Protein AF-A0A3D1YXK8-F1 (afdb_monomer_lite)

pLDDT: mean 80.98, std 10.21, range [43.78, 92.06]

Radius of gyration: 16.58 Å; chains: 1; bounding box: 34×39×48 Å

Secondary structure (DSSP, 8-state):
---HHHHHHHHHHHHHHHHHHHHHHHHTSS-HHHHHHHHHHHHHHHHHHHHHHTTS-HHHHHHHHHHHHHHHHHHHHHHHHHHHHHHH-S-HHHHHHHHHHHHHHHHHHHHHHHT---

Foldseek 3Di:
DDDPPVLVVVLCVLLVVQLVVQLVVLVPDPPVVCSNLVSNLRSQLRSQLVSCVVPDDPVVSVVSSVLSVLLSVLLVQLVVQLVVCVVVPVDNVVSNVRSVVSSVVSSVVSCCVVVPDD

Sequence (118 aa):
MKTGLKELSVRFLIGGLAVTLSYVLAVGSPWRLLGGAFAAFPAVMISAIIITGLDEDSAQVGKVARGAVFGMLGGLVCVCATLLCLTSLSSWILSILFGLASWFIASLTIYKIFNKPD

Structure (mmCIF, N/CA/C/O backbone):
data_AF-A0A3D1YXK8-F1
#
_entry.id   AF-A0A3D1YXK8-F1
#
loop_
_atom_site.group_PDB
_atom_site.id
_atom_site.type_symbol
_atom_site.label_atom_id
_atom_site.label_alt_id
_atom_site.label_comp_id
_atom_site.label_asym_id
_atom_site.label_entity_id
_atom_site.label_seq_id
_atom_site.pdbx_PDB_ins_code
_atom_site.Cartn_x
_atom_site.Cartn_y
_atom_site.Cartn_z
_atom_site.occupancy
_atom_site.B_iso_or_equiv
_atom_site.auth_seq_id
_atom_site.auth_comp_id
_atom_site.auth_asym_id
_atom_site.auth_atom_id
_atom_site.pdbx_PDB_model_num
ATOM 1 N N . MET A 1 1 ? -3.630 -3.695 29.311 1.00 51.62 1 MET A N 1
ATOM 2 C CA . MET A 1 1 ? -2.175 -3.484 29.126 1.00 51.62 1 MET A CA 1
ATOM 3 C C . MET A 1 1 ? -1.379 -4.702 29.618 1.00 51.62 1 MET A C 1
ATOM 5 O O . MET A 1 1 ? -1.041 -4.765 30.792 1.00 51.62 1 MET A O 1
ATOM 9 N N . LYS A 1 2 ? -1.133 -5.700 28.753 1.00 49.47 2 LYS A N 1
ATOM 10 C CA . LYS A 1 2 ? -0.148 -6.793 28.930 1.00 49.47 2 LYS A CA 1
ATOM 11 C C . LYS A 1 2 ? 0.213 -7.368 27.545 1.00 49.47 2 LYS A C 1
ATOM 13 O O . LYS A 1 2 ? -0.674 -7.595 26.732 1.00 49.47 2 LYS A O 1
ATOM 18 N N . THR A 1 3 ? 1.504 -7.660 27.356 1.00 53.53 3 THR A N 1
ATOM 19 C CA . THR A 1 3 ? 2.168 -8.420 26.266 1.00 53.53 3 THR A CA 1
ATOM 20 C C . THR A 1 3 ? 2.368 -7.762 24.895 1.00 53.53 3 THR A C 1
ATOM 22 O O . THR A 1 3 ? 1.686 -8.083 23.926 1.00 53.53 3 THR A O 1
ATOM 25 N N . GLY A 1 4 ? 3.456 -6.990 24.786 1.00 73.62 4 GLY A N 1
ATOM 26 C CA . GLY A 1 4 ? 3.944 -6.428 23.523 1.00 73.62 4 GLY A CA 1
ATOM 27 C C . GLY A 1 4 ? 4.263 -7.453 22.425 1.00 73.62 4 GLY A C 1
ATOM 28 O O . GLY A 1 4 ? 4.161 -7.110 21.260 1.00 73.62 4 GLY A O 1
ATOM 29 N N . LEU A 1 5 ? 4.564 -8.722 22.746 1.00 79.25 5 LEU A N 1
ATOM 30 C CA . LEU A 1 5 ? 4.822 -9.748 21.720 1.00 79.25 5 LEU A CA 1
ATOM 31 C C . LEU A 1 5 ? 3.534 -10.333 21.117 1.00 79.25 5 LEU A C 1
ATOM 33 O O . LEU A 1 5 ? 3.478 -10.599 19.922 1.00 79.25 5 LEU A O 1
ATOM 37 N N . LYS A 1 6 ? 2.481 -10.514 21.927 1.00 77.75 6 LYS A N 1
ATOM 38 C CA . LYS A 1 6 ? 1.198 -11.059 21.454 1.00 77.75 6 LYS A CA 1
ATOM 39 C C . LYS A 1 6 ? 0.511 -10.069 20.513 1.00 77.75 6 LYS A C 1
ATOM 41 O O . LYS A 1 6 ? -0.008 -10.469 19.479 1.00 77.75 6 LYS A O 1
ATOM 46 N N . GLU A 1 7 ? 0.569 -8.785 20.848 1.00 78.38 7 GLU A N 1
ATOM 47 C CA . GLU A 1 7 ? 0.049 -7.699 20.018 1.00 78.38 7 GLU A CA 1
ATOM 48 C C . GLU A 1 7 ? 0.827 -7.560 18.702 1.00 78.38 7 GLU A C 1
ATOM 50 O O . GLU A 1 7 ? 0.220 -7.471 17.635 1.00 78.38 7 GLU A O 1
ATOM 55 N N . LEU A 1 8 ? 2.164 -7.640 18.751 1.00 80.31 8 LEU A N 1
ATOM 56 C CA . LEU A 1 8 ? 2.999 -7.626 17.547 1.00 80.31 8 LEU A CA 1
ATOM 57 C C . LEU A 1 8 ? 2.665 -8.796 16.619 1.00 80.31 8 LEU A C 1
ATOM 59 O O . LEU A 1 8 ? 2.493 -8.598 15.418 1.00 80.31 8 LEU A O 1
ATOM 63 N N . SER A 1 9 ? 2.519 -10.000 17.181 1.00 82.75 9 SER A N 1
ATOM 64 C CA . SER A 1 9 ? 2.137 -11.193 16.426 1.00 82.75 9 SER A CA 1
ATOM 65 C C . SER A 1 9 ? 0.758 -11.049 15.792 1.00 82.75 9 SER A C 1
ATOM 67 O O . SER A 1 9 ? 0.582 -11.464 14.653 1.00 82.75 9 SER A O 1
ATOM 69 N N . VAL A 1 10 ? -0.208 -10.433 16.482 1.00 81.50 10 VAL A N 1
ATOM 70 C CA . VAL A 1 10 ? -1.550 -10.169 15.936 1.00 81.50 10 VAL A CA 1
ATOM 71 C C . VAL A 1 10 ? -1.489 -9.153 14.795 1.00 81.50 10 VAL A C 1
ATOM 73 O O . VAL A 1 10 ? -2.033 -9.418 13.725 1.00 81.50 10 VAL A O 1
ATOM 76 N N . ARG A 1 11 ? -0.776 -8.033 14.966 1.00 80.56 11 ARG A N 1
ATOM 77 C CA . ARG A 1 11 ? -0.578 -7.034 13.901 1.00 80.56 11 ARG A CA 1
ATOM 78 C C . ARG A 1 11 ? 0.122 -7.633 12.682 1.00 80.56 11 ARG A C 1
ATOM 80 O O . ARG A 1 11 ? -0.274 -7.355 11.552 1.00 80.56 11 ARG A O 1
ATOM 87 N N . PHE A 1 12 ? 1.121 -8.483 12.910 1.00 83.62 12 PHE A N 1
ATOM 88 C CA . PHE A 1 12 ? 1.844 -9.181 11.853 1.00 83.62 12 PHE A CA 1
ATOM 89 C C . PHE A 1 12 ? 0.967 -10.211 11.136 1.00 83.62 12 PHE A C 1
ATOM 91 O O . PHE A 1 12 ? 0.943 -10.219 9.908 1.00 83.62 12 PHE A O 1
ATOM 98 N N . LEU A 1 13 ? 0.214 -11.045 11.868 1.00 86.31 13 LEU A N 1
ATOM 99 C CA . LEU A 1 13 ? -0.677 -12.034 11.259 1.00 86.31 13 LEU A CA 1
ATOM 100 C C . LEU A 1 13 ? -1.770 -11.354 10.44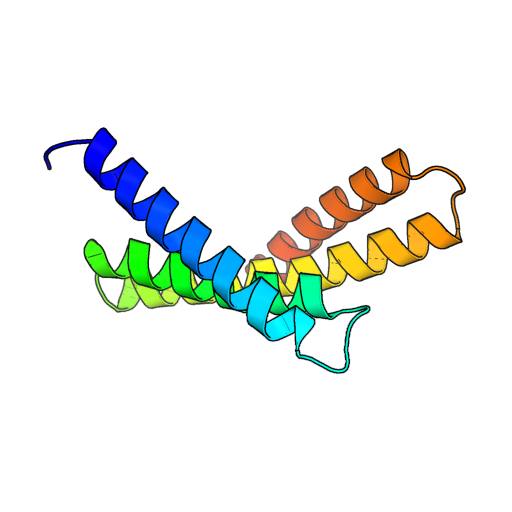3 1.00 86.31 13 LEU A C 1
ATOM 102 O O . LEU A 1 13 ? -1.976 -11.730 9.297 1.00 86.31 13 LEU A O 1
ATOM 106 N N . ILE A 1 14 ? -2.451 -10.358 11.016 1.00 84.06 14 ILE A N 1
ATOM 107 C CA . ILE A 1 14 ? -3.570 -9.668 10.363 1.00 84.06 14 ILE A CA 1
ATOM 108 C C . ILE A 1 14 ? -3.069 -8.882 9.151 1.00 84.06 14 ILE A C 1
ATOM 110 O O . ILE A 1 14 ? -3.637 -9.014 8.068 1.00 84.06 14 ILE A O 1
ATOM 114 N N . GLY A 1 15 ? -1.977 -8.127 9.299 1.00 80.25 15 GLY A N 1
ATOM 115 C CA . GLY A 1 15 ? -1.376 -7.390 8.189 1.00 80.25 15 GLY A CA 1
ATOM 116 C C . GLY A 1 15 ? -0.860 -8.317 7.088 1.00 80.25 15 GLY A C 1
ATOM 117 O O . GLY A 1 15 ? -1.177 -8.124 5.916 1.00 80.25 15 GLY A O 1
ATOM 118 N N . GLY A 1 16 ? -0.127 -9.370 7.454 1.00 82.62 16 GLY A N 1
ATOM 119 C CA . GLY A 1 16 ? 0.410 -10.356 6.516 1.00 82.62 16 GLY A CA 1
ATOM 120 C C . GLY A 1 16 ? -0.675 -11.144 5.779 1.00 82.62 16 GLY A C 1
ATOM 121 O O . GLY A 1 16 ? -0.589 -11.308 4.559 1.00 82.62 16 GLY A O 1
ATOM 122 N N . LEU A 1 17 ? -1.729 -11.582 6.478 1.00 83.81 17 LEU A N 1
ATOM 123 C CA . LEU A 1 17 ? -2.893 -12.232 5.864 1.00 83.81 17 LEU A CA 1
ATOM 124 C C . LEU A 1 17 ? -3.618 -11.291 4.912 1.00 83.81 17 LEU A C 1
ATOM 126 O O . LEU A 1 17 ? -3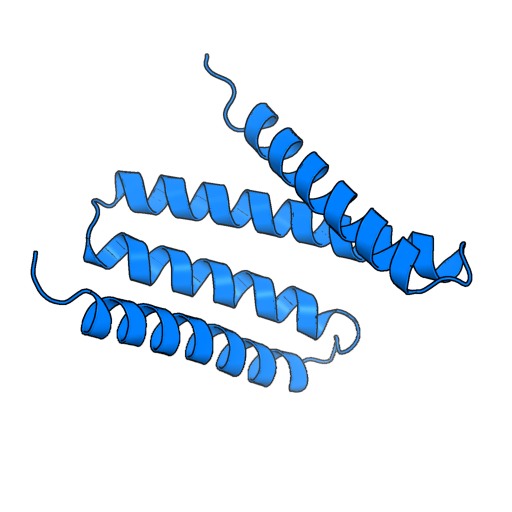.938 -11.707 3.802 1.00 83.81 17 LEU A O 1
ATOM 130 N N . ALA A 1 18 ? -3.846 -10.039 5.312 1.00 84.00 18 ALA A N 1
ATOM 131 C CA . ALA A 1 18 ? -4.508 -9.057 4.462 1.00 84.00 18 ALA A CA 1
ATOM 132 C C . ALA A 1 18 ? -3.738 -8.853 3.147 1.00 84.00 18 ALA A C 1
ATOM 134 O O . ALA A 1 18 ? -4.346 -8.884 2.077 1.00 84.00 18 ALA A O 1
ATOM 135 N N . VAL A 1 19 ? -2.407 -8.723 3.216 1.00 78.88 19 VAL A N 1
ATOM 136 C CA . VAL A 1 19 ? -1.535 -8.581 2.034 1.00 78.88 19 VAL A CA 1
ATOM 137 C C . VAL A 1 19 ? -1.526 -9.849 1.175 1.00 78.88 19 VAL A C 1
ATOM 139 O O . VAL A 1 19 ? -1.586 -9.774 -0.050 1.00 78.88 19 VAL A O 1
ATOM 142 N N . THR A 1 20 ? -1.477 -11.028 1.796 1.00 82.94 20 THR A N 1
ATOM 143 C CA . THR A 1 20 ? -1.448 -12.303 1.060 1.00 82.94 20 THR A CA 1
ATOM 144 C C . THR A 1 20 ? -2.776 -12.555 0.345 1.00 82.94 20 THR A C 1
ATOM 146 O O . THR A 1 20 ? -2.788 -12.899 -0.836 1.00 82.94 20 THR A O 1
ATOM 149 N N . LEU A 1 21 ? -3.902 -12.337 1.031 1.00 81.50 21 LEU A N 1
ATOM 150 C CA . LEU A 1 21 ? -5.241 -12.476 0.457 1.00 81.50 21 LEU A CA 1
ATOM 151 C C . LEU A 1 21 ? -5.458 -11.501 -0.694 1.00 81.50 21 LEU A C 1
ATOM 153 O O . LEU A 1 21 ? -5.978 -11.893 -1.739 1.00 81.50 21 LEU A O 1
ATOM 157 N N . SER A 1 22 ? -5.037 -10.246 -0.538 1.00 77.75 22 SER A N 1
ATOM 158 C CA . SER A 1 22 ? -5.196 -9.276 -1.611 1.00 77.75 22 SER A CA 1
ATOM 159 C C . SER A 1 22 ? -4.341 -9.620 -2.827 1.00 77.75 22 SER A C 1
ATOM 161 O O . SER A 1 22 ? -4.819 -9.493 -3.954 1.00 77.75 22 SER A O 1
ATOM 163 N N . TYR A 1 23 ? -3.125 -10.133 -2.625 1.00 78.06 23 TYR A N 1
ATOM 164 C CA . TYR A 1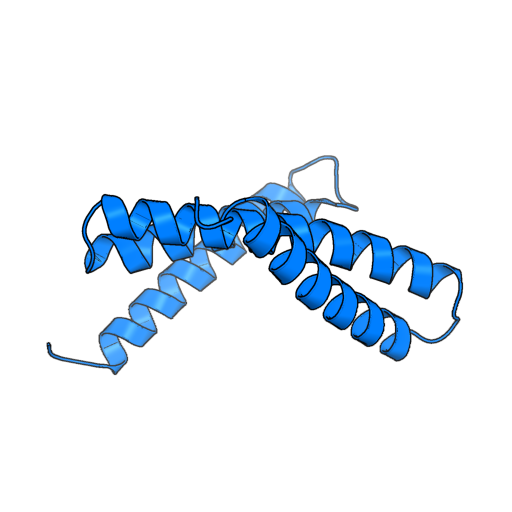 23 ? -2.288 -10.618 -3.718 1.00 78.06 23 TYR A CA 1
ATOM 165 C C . TYR A 1 23 ? -2.940 -11.786 -4.471 1.00 78.06 23 TYR A C 1
ATOM 167 O O . TYR A 1 23 ? -2.991 -11.764 -5.700 1.00 78.06 23 TYR A O 1
ATOM 175 N N . VAL A 1 24 ? -3.507 -12.767 -3.758 1.00 80.75 24 VAL A N 1
ATOM 176 C CA . VAL A 1 24 ? -4.238 -13.890 -4.376 1.00 80.75 24 VAL A CA 1
ATOM 177 C C . VAL A 1 24 ? -5.402 -13.384 -5.237 1.00 80.75 24 VAL A C 1
ATOM 179 O O . VAL A 1 24 ? -5.559 -13.825 -6.378 1.00 80.75 24 VAL A O 1
ATOM 182 N N . LEU A 1 25 ? -6.175 -12.413 -4.739 1.00 75.06 25 LEU A N 1
ATOM 183 C CA . LEU A 1 25 ? -7.267 -11.791 -5.497 1.00 75.06 25 LEU A CA 1
ATOM 184 C C . LEU A 1 25 ? -6.763 -11.018 -6.726 1.00 75.06 25 LEU A C 1
ATOM 186 O O . LEU A 1 25 ? -7.393 -11.060 -7.783 1.00 75.06 25 LEU A O 1
ATOM 190 N N . ALA A 1 26 ? -5.615 -10.345 -6.626 1.00 75.06 26 ALA A N 1
ATOM 191 C CA . ALA A 1 26 ? -5.018 -9.639 -7.756 1.00 75.06 26 ALA A CA 1
ATOM 192 C C . ALA A 1 26 ? -4.475 -10.568 -8.845 1.00 75.06 26 ALA A C 1
ATOM 194 O O . ALA A 1 26 ? -4.598 -10.237 -10.023 1.00 75.06 26 ALA A O 1
ATOM 195 N N . VAL A 1 27 ? -3.908 -11.724 -8.491 1.00 73.19 27 VAL A N 1
ATOM 196 C CA . VAL A 1 27 ? -3.417 -12.705 -9.478 1.00 73.19 27 VAL A CA 1
ATOM 197 C C . VAL A 1 27 ? -4.563 -13.272 -10.324 1.00 73.19 27 VAL A C 1
ATOM 199 O O . VAL A 1 27 ? -4.361 -13.548 -11.508 1.00 73.19 27 VAL A O 1
ATOM 202 N N . GLY A 1 28 ? -5.762 -13.398 -9.746 1.00 71.69 28 GLY A N 1
ATOM 203 C CA . GLY A 1 28 ? -6.979 -13.797 -10.461 1.00 71.69 28 GLY A CA 1
ATOM 204 C C . GLY A 1 28 ? -7.624 -12.690 -11.305 1.00 71.69 28 GLY A C 1
ATOM 205 O O . GLY A 1 28 ? -8.549 -12.970 -12.064 1.00 71.69 28 GLY A O 1
ATOM 206 N N . SER A 1 29 ? -7.161 -11.441 -11.196 1.00 67.38 29 SER A N 1
ATOM 207 C CA . SER A 1 29 ? -7.751 -10.292 -11.889 1.00 67.38 29 SER A CA 1
ATOM 208 C C . SER A 1 29 ? -7.138 -10.073 -13.284 1.00 67.38 29 SER A C 1
ATOM 210 O O . SER A 1 29 ? -5.921 -10.197 -13.451 1.00 67.38 29 SER A O 1
ATOM 212 N N . PRO A 1 30 ? -7.936 -9.673 -14.299 1.00 66.44 30 PRO A N 1
ATOM 213 C CA . PRO A 1 30 ? -7.436 -9.358 -15.642 1.00 66.44 30 PRO A CA 1
ATOM 214 C C . PRO A 1 30 ? -6.473 -8.156 -15.673 1.00 66.44 30 PRO A C 1
ATOM 216 O O . PRO A 1 30 ? -5.724 -7.983 -16.633 1.00 66.44 30 PRO A O 1
ATOM 219 N N . TRP A 1 31 ? -6.442 -7.329 -14.624 1.00 64.50 31 TRP A N 1
ATOM 220 C CA . TRP A 1 31 ? -5.576 -6.149 -14.520 1.00 64.50 31 TRP A CA 1
ATOM 221 C C . TRP A 1 31 ? -4.200 -6.462 -13.913 1.00 64.50 31 TRP A C 1
ATOM 223 O O . TRP A 1 31 ? -3.787 -5.843 -12.936 1.00 64.50 31 TRP A O 1
ATOM 233 N N . ARG A 1 32 ? -3.437 -7.391 -14.504 1.00 60.59 32 ARG A N 1
ATOM 234 C CA . ARG A 1 32 ? -2.116 -7.816 -13.984 1.00 60.59 32 ARG A CA 1
ATOM 235 C C . ARG A 1 32 ? -1.100 -6.681 -13.770 1.00 60.59 32 ARG A C 1
ATOM 237 O O . ARG A 1 32 ? -0.337 -6.751 -12.814 1.00 60.59 32 ARG A O 1
ATOM 244 N N . LEU A 1 33 ? -1.097 -5.637 -14.610 1.00 60.44 33 LEU A N 1
ATOM 245 C CA . LEU A 1 33 ? -0.154 -4.507 -14.484 1.00 60.44 33 LEU A CA 1
ATOM 246 C C . LEU A 1 33 ? -0.404 -3.630 -13.246 1.00 60.44 33 LEU A C 1
ATOM 248 O O . LEU A 1 33 ? 0.533 -3.064 -12.695 1.00 60.44 33 LEU A O 1
ATOM 252 N N . LEU A 1 34 ? -1.660 -3.507 -12.820 1.00 63.50 34 LEU A N 1
ATOM 253 C CA . LEU A 1 34 ? -2.077 -2.659 -11.697 1.00 63.50 34 LEU A CA 1
ATOM 254 C C . LEU A 1 34 ? -2.516 -3.481 -10.480 1.00 63.50 34 LEU A C 1
ATOM 256 O O . LEU A 1 34 ? -2.676 -2.930 -9.392 1.00 63.50 34 LEU A O 1
ATOM 260 N N . GLY A 1 35 ? -2.676 -4.794 -10.649 1.00 64.94 35 GLY A N 1
ATOM 261 C CA . GLY A 1 35 ? -3.231 -5.707 -9.658 1.00 64.94 35 GLY A CA 1
ATOM 262 C C . GLY A 1 35 ? -2.453 -5.699 -8.351 1.00 64.94 35 GLY A C 1
ATOM 263 O O . GLY A 1 35 ? -3.067 -5.683 -7.296 1.00 64.94 35 GLY A O 1
ATOM 264 N N . GLY A 1 36 ? -1.120 -5.608 -8.397 1.00 67.56 36 GLY A N 1
ATOM 265 C CA . GLY A 1 36 ? -0.296 -5.519 -7.186 1.00 67.56 36 GLY A CA 1
ATOM 266 C C . GLY A 1 36 ? -0.563 -4.252 -6.362 1.00 67.56 36 GLY A C 1
ATOM 267 O O . GLY A 1 36 ? -0.785 -4.336 -5.156 1.00 67.56 36 GLY A O 1
ATOM 268 N N . ALA A 1 37 ? -0.612 -3.084 -7.011 1.00 72.50 37 ALA A N 1
ATOM 269 C CA . ALA A 1 37 ? -0.907 -1.816 -6.340 1.00 72.50 37 ALA A CA 1
ATOM 270 C C . ALA A 1 37 ? -2.356 -1.779 -5.822 1.00 72.50 37 ALA A C 1
ATOM 272 O O . ALA A 1 37 ? -2.599 -1.427 -4.669 1.00 72.50 37 ALA A O 1
ATOM 273 N N . PHE A 1 38 ? -3.312 -2.229 -6.640 1.00 68.81 38 PHE A N 1
ATOM 274 C CA . PHE A 1 38 ? -4.725 -2.301 -6.265 1.00 68.81 38 PHE A CA 1
ATOM 275 C C . PHE A 1 38 ? -5.032 -3.357 -5.200 1.00 68.81 38 PHE A C 1
ATOM 277 O O . PHE A 1 38 ? -6.006 -3.191 -4.479 1.00 68.81 38 PHE A O 1
ATOM 284 N N . ALA A 1 39 ? -4.227 -4.411 -5.055 1.00 72.81 39 ALA A N 1
ATOM 285 C CA . ALA A 1 39 ? -4.328 -5.361 -3.946 1.00 72.81 39 ALA A CA 1
ATOM 286 C C . ALA A 1 39 ? -3.769 -4.796 -2.639 1.00 72.81 39 ALA A C 1
ATOM 288 O O . ALA A 1 39 ? -4.321 -5.024 -1.560 1.00 72.81 39 ALA A O 1
ATOM 289 N N . ALA A 1 40 ? -2.669 -4.049 -2.711 1.00 79.06 40 ALA A N 1
ATOM 290 C CA . ALA A 1 40 ? -2.055 -3.480 -1.521 1.00 79.06 40 ALA A CA 1
ATOM 291 C C . ALA A 1 40 ? -2.993 -2.483 -0.814 1.00 79.06 40 ALA A C 1
ATOM 293 O O . ALA A 1 40 ? -3.051 -2.472 0.415 1.00 79.06 40 ALA A O 1
ATOM 294 N N . PHE A 1 41 ? -3.777 -1.695 -1.561 1.00 81.75 41 PHE A N 1
ATOM 295 C CA . PHE A 1 41 ? -4.627 -0.653 -0.971 1.00 81.75 41 PHE A CA 1
ATOM 296 C C . PHE A 1 41 ? -5.743 -1.196 -0.045 1.00 81.75 41 PHE A C 1
ATOM 298 O O . PHE A 1 41 ? -5.766 -0.802 1.125 1.00 81.75 41 PHE A O 1
ATOM 305 N N . PRO A 1 42 ? -6.615 -2.144 -0.457 1.00 78.94 42 PRO A N 1
ATOM 306 C CA . PRO A 1 42 ? -7.626 -2.724 0.428 1.00 78.94 42 PRO A CA 1
ATOM 307 C C . PRO A 1 42 ? -7.017 -3.460 1.622 1.00 78.94 42 PRO A C 1
ATOM 309 O O . PRO A 1 42 ? -7.535 -3.353 2.731 1.00 78.94 42 PRO A O 1
ATOM 312 N N . ALA A 1 43 ? -5.903 -4.170 1.419 1.00 84.12 43 ALA A N 1
ATOM 313 C CA . ALA A 1 43 ? -5.230 -4.906 2.486 1.00 84.12 43 ALA A CA 1
ATOM 314 C C . ALA A 1 43 ? -4.759 -3.989 3.618 1.00 84.12 43 ALA A C 1
ATOM 316 O O . ALA A 1 43 ? -5.044 -4.246 4.789 1.00 84.12 43 ALA A O 1
ATOM 317 N N . VAL A 1 44 ? -4.078 -2.893 3.268 1.00 82.81 44 VAL A N 1
ATOM 318 C CA . VAL A 1 44 ? -3.593 -1.906 4.242 1.00 82.81 44 VAL A CA 1
ATOM 319 C C . VAL A 1 44 ? -4.766 -1.255 4.977 1.00 82.81 44 VAL A C 1
ATOM 321 O O . VAL A 1 44 ? -4.696 -1.083 6.194 1.00 82.81 44 VAL A O 1
ATOM 324 N N . MET A 1 45 ? -5.865 -0.957 4.274 1.00 87.44 45 MET A N 1
ATOM 325 C CA . MET A 1 45 ? -7.067 -0.382 4.887 1.00 87.44 45 MET A CA 1
ATOM 326 C C . MET A 1 45 ? -7.683 -1.318 5.927 1.00 87.44 45 MET A C 1
ATOM 328 O O . MET A 1 45 ? -7.916 -0.914 7.065 1.00 87.44 45 MET A O 1
ATOM 332 N N . ILE A 1 46 ? -7.932 -2.570 5.535 1.00 86.25 46 ILE A N 1
ATOM 333 C CA . ILE A 1 46 ? -8.561 -3.586 6.383 1.00 86.25 46 ILE A CA 1
ATOM 334 C C . ILE A 1 46 ? -7.690 -3.839 7.612 1.00 86.25 46 ILE A C 1
ATOM 336 O O . ILE A 1 46 ? -8.196 -3.834 8.732 1.00 86.25 46 ILE A O 1
ATOM 340 N N . SER A 1 47 ? -6.377 -3.990 7.422 1.00 85.00 47 SER A N 1
ATOM 341 C CA . SER A 1 47 ? -5.449 -4.184 8.533 1.00 85.00 47 SER A CA 1
ATOM 342 C C . SER A 1 47 ? -5.464 -3.002 9.502 1.00 85.00 47 SER A C 1
ATOM 344 O O . SER A 1 47 ? -5.521 -3.225 10.708 1.00 85.00 47 SER A O 1
ATOM 346 N N . ALA A 1 48 ? -5.423 -1.761 9.006 1.00 85.38 48 ALA A N 1
ATOM 347 C CA . ALA A 1 48 ? -5.438 -0.575 9.860 1.00 85.38 48 ALA A CA 1
ATOM 348 C C . ALA A 1 48 ? -6.742 -0.478 10.666 1.00 85.38 48 ALA A C 1
ATOM 350 O O . ALA A 1 48 ? -6.700 -0.274 11.874 1.00 85.38 48 ALA A O 1
ATOM 351 N N . ILE A 1 49 ? -7.891 -0.698 10.020 1.00 88.75 49 ILE A N 1
ATOM 352 C CA . ILE A 1 49 ? -9.203 -0.643 10.675 1.00 88.75 49 ILE A CA 1
ATOM 353 C C . ILE A 1 49 ? -9.344 -1.737 11.731 1.00 88.75 49 ILE A C 1
ATOM 355 O O . ILE A 1 49 ? -9.787 -1.441 12.836 1.00 88.75 49 ILE A O 1
ATOM 359 N N . ILE A 1 50 ? -8.962 -2.980 11.420 1.00 86.25 50 ILE A N 1
ATOM 360 C CA . ILE A 1 50 ? -9.064 -4.089 12.377 1.00 86.25 50 ILE A CA 1
ATOM 361 C C . ILE A 1 50 ? -8.156 -3.830 13.576 1.00 86.25 50 ILE A C 1
ATOM 363 O O . ILE A 1 50 ? -8.604 -3.968 14.705 1.00 86.25 50 ILE A O 1
ATOM 367 N N . ILE A 1 51 ? -6.903 -3.427 13.350 1.00 84.31 51 ILE A N 1
ATOM 368 C CA . ILE A 1 51 ? -5.954 -3.177 14.442 1.00 84.31 51 ILE A CA 1
ATOM 369 C C . ILE A 1 51 ? -6.439 -2.026 15.326 1.00 84.31 51 ILE A C 1
ATOM 371 O O . ILE A 1 51 ? -6.439 -2.161 16.542 1.00 84.31 51 ILE A O 1
ATOM 375 N N . THR A 1 52 ? -6.866 -0.907 14.739 1.00 84.81 52 THR A N 1
ATOM 376 C CA . THR A 1 52 ? -7.343 0.246 15.512 1.00 84.81 52 THR A CA 1
ATOM 377 C C . THR A 1 52 ? -8.682 -0.039 16.194 1.00 84.81 52 THR A C 1
ATOM 379 O O . THR A 1 52 ? -8.885 0.375 17.326 1.00 84.81 52 THR A O 1
ATOM 382 N N . GLY A 1 53 ? -9.582 -0.787 15.555 1.00 85.06 53 GLY A N 1
ATOM 383 C CA . GLY A 1 53 ? -10.894 -1.122 16.114 1.00 85.06 53 GLY A CA 1
ATOM 384 C C . GLY A 1 53 ? -10.865 -2.104 17.285 1.00 85.06 53 GLY A C 1
ATOM 385 O O . GLY A 1 53 ? -11.899 -2.309 17.913 1.00 85.06 53 GLY A O 1
ATOM 386 N N . LEU A 1 54 ? -9.714 -2.713 17.587 1.00 84.19 54 LEU A N 1
ATOM 387 C CA . LEU A 1 54 ? -9.547 -3.549 18.778 1.00 84.19 54 LEU A CA 1
ATOM 388 C C . LEU A 1 54 ? -9.365 -2.725 20.059 1.00 84.19 54 LEU A C 1
ATOM 390 O O . LEU A 1 54 ? -9.748 -3.201 21.125 1.00 84.19 54 LEU A O 1
ATOM 394 N N . ASP A 1 55 ? -8.802 -1.520 19.951 1.00 82.25 55 ASP A N 1
ATOM 395 C CA . ASP A 1 55 ? -8.372 -0.719 21.104 1.00 82.25 55 ASP A CA 1
ATOM 396 C C . ASP A 1 55 ? -9.050 0.662 21.185 1.00 82.25 55 ASP A C 1
ATOM 398 O O . ASP A 1 55 ? -9.031 1.289 22.242 1.00 82.25 55 ASP A O 1
ATOM 402 N N . GLU A 1 56 ? -9.662 1.141 20.098 1.00 87.75 56 GLU A N 1
ATOM 403 C CA . GLU A 1 56 ? -10.148 2.518 19.975 1.00 87.75 56 GLU A CA 1
ATOM 404 C C . GLU A 1 56 ? -11.636 2.608 19.595 1.00 87.75 56 GLU A C 1
ATOM 406 O O . GLU A 1 56 ? -12.199 1.736 18.928 1.00 87.75 56 GLU A O 1
ATOM 411 N N . ASP A 1 57 ? -12.271 3.728 19.951 1.00 86.62 57 ASP A N 1
ATOM 412 C CA . ASP A 1 57 ? -13.660 4.023 19.596 1.00 86.62 57 ASP A CA 1
ATOM 413 C C . ASP A 1 57 ? -13.872 4.229 18.087 1.00 86.62 57 ASP A C 1
ATOM 415 O O . ASP A 1 57 ? -12.987 4.661 17.341 1.00 86.62 57 ASP A O 1
ATOM 419 N N . SER A 1 58 ? -15.120 4.049 17.641 1.00 84.81 58 SER A N 1
ATOM 420 C CA . SER A 1 58 ? -15.525 4.197 16.230 1.00 84.81 58 SER A CA 1
ATOM 421 C C . SER A 1 58 ? -15.112 5.540 15.602 1.00 84.81 58 SER A C 1
ATOM 423 O O . SER A 1 58 ? -14.807 5.606 14.409 1.00 84.81 58 SER A O 1
ATOM 425 N N . ALA A 1 59 ? -15.052 6.616 16.395 1.00 86.44 59 ALA A N 1
ATOM 426 C CA . ALA A 1 59 ? -14.601 7.927 15.932 1.00 86.44 59 ALA A CA 1
ATOM 427 C C . ALA A 1 59 ? -13.104 7.952 15.567 1.00 86.44 59 ALA A C 1
ATOM 429 O O . ALA A 1 59 ? -12.721 8.583 14.579 1.00 86.44 59 ALA A O 1
ATOM 430 N N . GLN A 1 60 ? -12.255 7.264 16.335 1.00 83.75 60 GLN A N 1
ATOM 431 C CA . GLN A 1 60 ? -10.817 7.160 16.064 1.00 83.75 60 GLN A CA 1
ATOM 432 C C . GLN A 1 60 ? -10.539 6.193 14.913 1.00 83.75 60 GLN A C 1
ATOM 434 O O . GLN A 1 60 ? -9.763 6.523 14.014 1.00 83.75 60 GLN A O 1
ATOM 439 N N . VAL A 1 61 ? -11.257 5.069 14.852 1.00 87.38 61 VAL A N 1
ATOM 440 C CA . VAL A 1 61 ? -11.207 4.138 13.711 1.00 87.38 61 VAL A CA 1
ATOM 441 C C . VAL A 1 61 ? -11.537 4.862 12.401 1.00 87.38 61 VAL A C 1
ATOM 443 O O . VAL A 1 61 ? -10.824 4.708 11.409 1.00 87.38 61 VAL A O 1
ATOM 446 N N . GLY A 1 62 ? -12.561 5.723 12.403 1.00 85.81 62 GLY A N 1
ATOM 447 C CA . GLY A 1 62 ? -12.920 6.542 11.244 1.00 85.81 62 GLY A CA 1
ATOM 448 C C . GLY A 1 62 ? -11.816 7.519 10.815 1.00 85.81 62 GLY A C 1
ATOM 449 O O . GLY A 1 62 ? -11.578 7.690 9.616 1.00 85.81 62 GLY A O 1
ATOM 450 N N . LYS A 1 63 ? -11.099 8.130 11.768 1.00 87.44 63 LYS A N 1
ATOM 451 C CA . LYS A 1 63 ? -9.944 9.000 11.471 1.00 87.44 63 LYS A CA 1
ATOM 452 C C . LYS A 1 63 ? -8.789 8.211 10.858 1.00 87.44 63 LYS A C 1
ATOM 454 O O . LYS A 1 63 ? -8.226 8.654 9.857 1.00 87.44 63 LYS A O 1
ATOM 459 N N . VAL A 1 64 ? -8.475 7.037 11.407 1.00 87.06 64 VAL A N 1
ATOM 460 C CA . VAL A 1 64 ? -7.422 6.160 10.874 1.00 87.06 64 VAL A CA 1
ATOM 461 C C . VAL A 1 64 ? -7.779 5.655 9.477 1.00 87.06 64 VAL A C 1
ATOM 463 O O . VAL A 1 64 ? -6.934 5.703 8.586 1.00 87.06 64 VAL A O 1
ATOM 466 N N . ALA A 1 65 ? -9.033 5.263 9.239 1.00 87.19 65 ALA A N 1
ATOM 467 C CA . ALA A 1 65 ? -9.504 4.857 7.916 1.00 87.19 65 ALA A CA 1
ATOM 468 C C . ALA A 1 65 ? -9.349 5.986 6.882 1.00 87.19 65 ALA A C 1
ATOM 470 O O . ALA A 1 65 ? -8.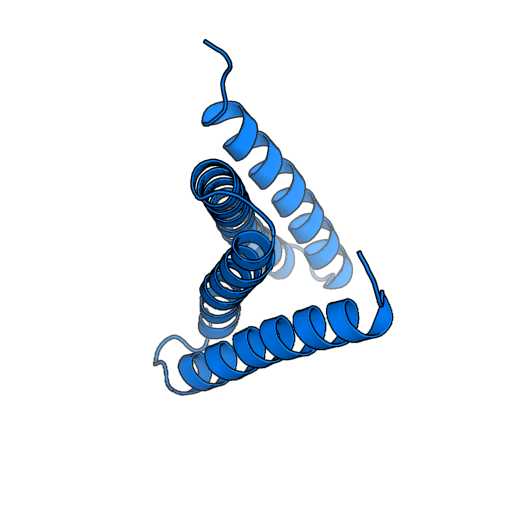819 5.757 5.796 1.00 87.19 65 ALA A O 1
ATOM 471 N N . ARG A 1 66 ? -9.737 7.223 7.230 1.00 85.50 66 ARG A N 1
ATOM 472 C CA . ARG A 1 66 ? -9.536 8.398 6.361 1.00 85.50 66 ARG A CA 1
ATOM 473 C C . ARG A 1 66 ? -8.054 8.648 6.079 1.00 85.50 66 ARG A C 1
ATOM 475 O O . ARG A 1 66 ? -7.679 8.821 4.923 1.00 85.50 66 ARG A O 1
ATOM 482 N N . GLY A 1 67 ? -7.212 8.607 7.113 1.00 86.31 67 GLY A N 1
ATOM 483 C CA . GLY A 1 67 ? -5.758 8.728 6.972 1.00 86.31 67 GLY A CA 1
ATOM 484 C C . GLY A 1 67 ? -5.168 7.671 6.033 1.00 86.31 67 GLY A C 1
ATOM 485 O O . GLY A 1 67 ? -4.383 8.002 5.143 1.00 86.31 67 GLY A O 1
ATOM 486 N N . ALA A 1 68 ? -5.602 6.417 6.173 1.00 87.75 68 ALA A N 1
ATOM 487 C CA . ALA A 1 68 ? -5.189 5.318 5.308 1.00 87.75 68 ALA A CA 1
ATOM 488 C C . ALA A 1 68 ? -5.595 5.565 3.844 1.00 87.75 68 ALA A C 1
ATOM 490 O O . ALA A 1 68 ? -4.764 5.402 2.950 1.00 87.75 68 ALA A O 1
ATOM 491 N N . VAL A 1 69 ? -6.825 6.025 3.587 1.00 87.06 69 VAL A N 1
ATOM 492 C CA . VAL A 1 69 ? -7.299 6.367 2.232 1.00 87.06 69 VAL A CA 1
ATOM 493 C C . VAL A 1 69 ? -6.441 7.465 1.597 1.00 87.06 69 VAL A C 1
ATOM 495 O O . VAL A 1 69 ? -6.046 7.337 0.438 1.00 87.06 69 VAL A O 1
ATOM 498 N N . PHE A 1 70 ? -6.081 8.515 2.341 1.00 87.94 70 PHE A N 1
ATOM 499 C CA . PHE A 1 70 ? -5.200 9.566 1.816 1.00 87.94 70 PHE A CA 1
ATOM 500 C C . PHE A 1 70 ? -3.804 9.034 1.467 1.00 87.94 70 PHE A C 1
ATOM 502 O O . PHE A 1 70 ? -3.256 9.389 0.421 1.00 87.94 70 PHE A O 1
ATOM 509 N N . GLY A 1 71 ? -3.259 8.132 2.289 1.00 85.69 71 GLY A N 1
ATOM 510 C CA . GLY A 1 71 ? -2.000 7.444 1.996 1.00 85.69 71 GLY A CA 1
ATOM 511 C C . GLY A 1 71 ? -2.067 6.564 0.740 1.00 85.69 71 GLY A C 1
ATOM 512 O O . GLY A 1 71 ? -1.113 6.540 -0.040 1.00 85.69 71 GLY A O 1
ATOM 513 N N . MET A 1 72 ? -3.197 5.886 0.501 1.00 89.06 72 MET A N 1
ATOM 514 C CA . MET A 1 72 ? -3.430 5.089 -0.716 1.00 89.06 72 MET A CA 1
ATOM 515 C C . MET A 1 72 ? -3.550 5.965 -1.966 1.00 89.06 72 MET A C 1
ATOM 517 O O . MET A 1 72 ? -2.976 5.629 -3.001 1.00 89.06 72 MET A O 1
ATOM 521 N N . LEU A 1 73 ? -4.231 7.113 -1.873 1.00 87.56 73 LEU A N 1
ATOM 522 C CA . LEU A 1 73 ? -4.303 8.086 -2.969 1.00 87.56 73 LEU A CA 1
ATOM 523 C C . LEU A 1 73 ? -2.918 8.639 -3.318 1.00 87.56 73 LEU A C 1
ATOM 525 O O . LEU A 1 73 ? -2.564 8.713 -4.494 1.00 87.56 73 LEU A O 1
ATOM 529 N N . GLY A 1 74 ? -2.095 8.948 -2.314 1.00 86.12 74 GLY A N 1
ATOM 530 C CA . GLY A 1 74 ? -0.687 9.258 -2.547 1.00 86.12 74 GLY A CA 1
ATOM 531 C C . GLY A 1 74 ? 0.055 8.089 -3.202 1.00 86.12 74 GLY A C 1
ATOM 532 O O . GLY A 1 74 ? 0.948 8.301 -4.020 1.00 86.12 74 GLY A O 1
ATOM 533 N N . GLY A 1 75 ? -0.289 6.846 -2.850 1.00 87.19 75 GLY A N 1
ATOM 534 C CA . GLY A 1 75 ? 0.297 5.631 -3.424 1.00 87.19 75 GLY A CA 1
ATOM 535 C C . GLY A 1 75 ? 0.051 5.506 -4.929 1.00 87.19 75 GLY A C 1
ATOM 536 O O . GLY A 1 75 ? 0.939 5.074 -5.659 1.00 87.19 75 GLY A O 1
ATOM 537 N N . LEU A 1 76 ? -1.100 5.966 -5.425 1.00 87.12 76 LEU A N 1
ATOM 538 C CA . LEU A 1 76 ? -1.347 6.076 -6.867 1.00 87.12 76 LEU A CA 1
ATOM 539 C C . LEU A 1 76 ? -0.378 7.065 -7.528 1.00 87.12 76 LEU A C 1
ATOM 541 O O . LEU A 1 76 ? 0.193 6.758 -8.574 1.00 87.12 76 LEU A O 1
ATOM 545 N N . VAL A 1 77 ? -0.135 8.216 -6.892 1.00 88.06 77 VAL A N 1
ATOM 546 C CA . VAL A 1 77 ? 0.847 9.201 -7.378 1.00 88.06 77 VAL A CA 1
ATOM 547 C C . VAL A 1 77 ? 2.251 8.600 -7.407 1.00 88.06 77 VAL A C 1
ATOM 549 O O . VAL A 1 77 ? 2.955 8.774 -8.398 1.00 88.06 77 VAL A O 1
ATOM 552 N N . CYS A 1 78 ? 2.621 7.826 -6.383 1.00 88.62 78 CYS A N 1
ATOM 553 C CA . CYS A 1 78 ? 3.884 7.088 -6.323 1.00 88.62 78 CYS A CA 1
ATOM 554 C C . CYS A 1 78 ? 4.087 6.192 -7.546 1.00 88.62 78 CYS A C 1
ATOM 556 O O . CYS A 1 78 ? 5.120 6.266 -8.210 1.00 88.62 78 CYS A O 1
ATOM 558 N N . VAL A 1 79 ? 3.092 5.354 -7.852 1.00 87.25 79 VAL A N 1
ATOM 559 C CA . VAL A 1 79 ? 3.156 4.400 -8.966 1.00 87.25 79 VAL A CA 1
ATOM 560 C C . VAL A 1 79 ? 3.274 5.147 -10.292 1.00 87.25 79 VAL A C 1
ATOM 562 O O . VAL A 1 79 ? 4.163 4.837 -11.084 1.00 87.25 79 VAL A O 1
ATOM 565 N N . CYS A 1 80 ? 2.450 6.175 -10.509 1.00 87.12 80 CYS A N 1
ATOM 566 C CA . CYS A 1 80 ? 2.504 6.991 -11.721 1.00 87.12 80 CYS A CA 1
ATOM 567 C C . CYS A 1 80 ? 3.853 7.710 -11.876 1.00 87.12 80 CYS A C 1
ATOM 569 O O . CYS A 1 80 ? 4.464 7.644 -12.940 1.00 87.12 80 CYS A O 1
ATOM 571 N N . ALA A 1 81 ? 4.349 8.359 -10.820 1.00 87.25 81 ALA A N 1
ATOM 572 C CA . ALA A 1 81 ? 5.623 9.073 -10.840 1.00 87.25 81 ALA A CA 1
ATOM 573 C C . ALA A 1 81 ? 6.808 8.122 -11.056 1.00 87.25 81 ALA A C 1
ATOM 575 O O . ALA A 1 81 ? 7.698 8.423 -11.850 1.00 87.25 81 ALA A O 1
ATOM 576 N N . THR A 1 82 ? 6.794 6.956 -10.404 1.00 87.81 82 THR A N 1
ATOM 577 C CA . THR A 1 82 ? 7.815 5.918 -10.595 1.00 87.81 82 THR A CA 1
ATOM 578 C C . THR A 1 82 ? 7.815 5.435 -12.038 1.00 87.81 82 THR A C 1
ATOM 580 O O . THR A 1 82 ? 8.880 5.385 -12.641 1.00 87.81 82 THR A O 1
ATOM 583 N N . LEU A 1 83 ? 6.644 5.134 -12.614 1.00 86.12 83 LEU A N 1
ATOM 584 C CA . LEU A 1 83 ? 6.524 4.683 -14.004 1.00 86.12 83 LEU A CA 1
ATOM 585 C C . LEU A 1 83 ? 7.054 5.729 -14.988 1.00 86.12 83 LEU A C 1
ATOM 587 O O . LEU A 1 83 ? 7.882 5.394 -15.829 1.00 86.12 83 LEU A O 1
ATOM 591 N N . LEU A 1 84 ? 6.644 6.992 -14.843 1.00 85.81 84 LEU A N 1
ATOM 592 C CA . LEU A 1 84 ? 7.113 8.088 -15.699 1.00 85.81 84 LEU A CA 1
ATOM 593 C C . LEU A 1 84 ? 8.627 8.299 -15.589 1.00 85.81 84 LEU A C 1
ATOM 595 O O . LEU A 1 84 ? 9.308 8.555 -16.586 1.00 85.81 84 LEU A O 1
ATOM 599 N N . CYS A 1 85 ? 9.163 8.193 -14.374 1.00 86.12 85 CYS A N 1
ATOM 600 C CA . CYS A 1 85 ? 10.588 8.339 -14.132 1.00 86.12 85 CYS A CA 1
ATOM 601 C C . CYS A 1 85 ? 11.364 7.133 -14.674 1.00 86.12 85 CYS A C 1
ATOM 603 O O . CYS A 1 85 ? 12.449 7.321 -15.199 1.00 86.12 85 CYS A O 1
ATOM 605 N N . LEU A 1 86 ? 10.808 5.921 -14.617 1.00 86.88 86 LEU A N 1
ATOM 606 C CA . LEU A 1 86 ? 11.428 4.711 -15.166 1.00 86.88 86 LEU A CA 1
ATOM 607 C C . LEU A 1 86 ? 11.456 4.725 -16.701 1.00 86.88 86 LEU A C 1
ATOM 609 O O . LEU A 1 86 ? 12.400 4.227 -17.305 1.00 86.88 86 LEU A O 1
ATOM 613 N N . THR A 1 87 ? 10.437 5.308 -17.342 1.00 83.88 87 THR A N 1
ATOM 614 C CA . THR A 1 87 ? 10.407 5.469 -18.805 1.00 83.88 87 THR A CA 1
ATOM 615 C C . THR A 1 87 ? 11.297 6.608 -19.299 1.00 83.88 87 THR A C 1
ATOM 617 O O . THR A 1 87 ? 11.734 6.575 -20.445 1.00 83.88 87 THR A O 1
ATOM 620 N N . SER A 1 88 ? 11.560 7.617 -18.461 1.00 81.12 88 SER A N 1
ATOM 621 C CA . SER A 1 88 ? 12.341 8.806 -18.846 1.00 81.12 88 SER A CA 1
ATOM 622 C C . SER A 1 88 ? 13.812 8.727 -18.426 1.00 81.12 88 SER A C 1
ATOM 624 O O . SER A 1 88 ? 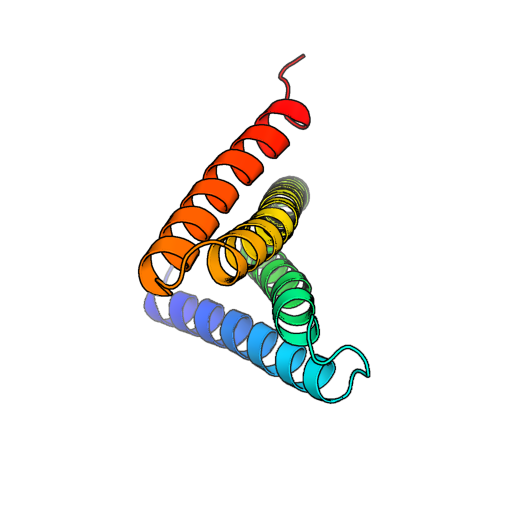14.683 9.230 -19.131 1.00 81.12 88 SER A O 1
ATOM 626 N N . LEU A 1 89 ? 14.104 8.115 -17.275 1.00 75.00 89 LEU A N 1
ATOM 627 C CA . LEU A 1 89 ? 15.450 7.905 -16.749 1.00 75.00 89 LEU A CA 1
ATOM 628 C C . LEU A 1 89 ? 15.772 6.409 -16.782 1.00 75.00 89 LEU A C 1
ATOM 630 O O . LEU A 1 89 ? 15.077 5.596 -16.185 1.00 75.00 89 LEU A O 1
ATOM 634 N N . SER A 1 90 ? 16.910 6.053 -17.375 1.00 75.00 90 SER A N 1
ATOM 635 C CA . SER A 1 90 ? 17.412 4.669 -17.448 1.00 75.00 90 SER A CA 1
ATOM 636 C C . SER A 1 90 ? 17.885 4.087 -16.094 1.00 75.00 90 SER A C 1
ATOM 638 O O . SER A 1 90 ? 18.521 3.033 -16.064 1.00 75.00 90 SER A O 1
ATOM 640 N N . SER A 1 91 ? 17.608 4.760 -14.972 1.00 84.00 91 SER A N 1
ATOM 641 C CA . SER A 1 91 ? 18.132 4.430 -13.641 1.00 84.00 91 SER A CA 1
ATOM 642 C C . SER A 1 91 ? 17.010 4.033 -12.682 1.00 84.00 91 SER A C 1
ATOM 644 O O . SER A 1 91 ? 16.379 4.887 -12.063 1.00 84.00 91 SER A O 1
ATOM 646 N N . TRP A 1 92 ? 16.824 2.726 -12.490 1.00 85.38 92 TRP A N 1
ATOM 647 C CA . TRP A 1 92 ? 15.746 2.153 -11.671 1.00 85.38 92 TRP A CA 1
ATOM 648 C C . TRP A 1 92 ? 15.720 2.637 -10.209 1.00 85.38 92 TRP A C 1
ATOM 650 O O . TRP A 1 92 ? 14.650 2.878 -9.654 1.00 85.38 92 TRP A O 1
ATOM 660 N N . ILE A 1 93 ? 16.889 2.842 -9.593 1.00 89.25 93 ILE A N 1
ATOM 661 C CA . ILE A 1 93 ? 17.008 3.299 -8.195 1.00 89.25 93 ILE A CA 1
ATOM 662 C C . ILE A 1 93 ? 16.479 4.730 -8.031 1.00 89.25 93 ILE A C 1
ATOM 664 O O . ILE A 1 93 ? 15.764 5.031 -7.075 1.00 89.25 93 ILE A O 1
ATOM 668 N N . LEU A 1 94 ? 16.806 5.611 -8.980 1.00 86.12 94 LEU A N 1
ATOM 669 C CA . LEU A 1 94 ? 16.360 7.005 -8.978 1.00 86.12 94 LEU A CA 1
ATOM 670 C C . LEU A 1 94 ? 14.841 7.099 -9.135 1.00 86.12 94 LEU A C 1
ATOM 672 O O . LEU A 1 94 ? 14.211 7.889 -8.437 1.00 86.12 94 LEU A O 1
ATOM 676 N N . SER A 1 95 ? 14.246 6.253 -9.978 1.00 87.62 95 SER A N 1
ATOM 677 C CA . SER A 1 95 ? 12.794 6.209 -10.166 1.00 87.62 95 SER A CA 1
ATOM 678 C C . SER A 1 95 ? 12.056 5.792 -8.892 1.00 87.62 95 SER A C 1
ATOM 680 O O . SER A 1 95 ? 11.034 6.393 -8.568 1.00 87.62 95 SER A O 1
ATOM 682 N N . ILE A 1 96 ? 12.589 4.824 -8.133 1.00 87.56 96 ILE A N 1
ATOM 683 C CA . ILE A 1 96 ? 12.013 4.405 -6.842 1.00 87.56 96 ILE A CA 1
ATOM 684 C C . ILE A 1 96 ? 12.115 5.531 -5.806 1.00 87.56 96 ILE A C 1
ATOM 686 O O . ILE A 1 96 ? 11.132 5.828 -5.129 1.00 87.56 96 ILE A O 1
ATOM 690 N N . LEU A 1 97 ? 13.278 6.182 -5.692 1.00 91.25 97 LEU A N 1
ATOM 691 C CA . LEU A 1 97 ? 13.472 7.311 -4.772 1.00 91.25 97 LEU A CA 1
ATOM 692 C C . LEU A 1 97 ? 12.523 8.470 -5.090 1.00 91.25 97 LEU A C 1
ATOM 694 O O . LEU A 1 97 ? 11.902 9.029 -4.186 1.00 91.25 97 LEU A O 1
ATOM 698 N N . PHE A 1 98 ? 12.379 8.806 -6.372 1.00 90.31 98 PHE A N 1
ATOM 699 C CA . PHE A 1 98 ? 11.488 9.873 -6.816 1.00 90.31 98 PHE A CA 1
ATOM 700 C C . PHE A 1 98 ? 10.014 9.513 -6.596 1.00 90.31 98 PHE A C 1
ATOM 702 O O . PHE A 1 98 ? 9.239 10.335 -6.107 1.00 90.31 98 PHE A O 1
ATOM 709 N N . GLY A 1 99 ? 9.641 8.261 -6.872 1.00 89.00 99 GLY A N 1
ATOM 710 C CA . GLY A 1 99 ? 8.334 7.704 -6.539 1.00 89.00 99 GLY A CA 1
ATOM 711 C C . GLY A 1 99 ? 8.007 7.849 -5.058 1.00 89.00 99 GLY A C 1
ATOM 712 O O . GLY A 1 99 ? 6.983 8.433 -4.704 1.00 89.00 99 GLY A O 1
ATOM 713 N N . LEU A 1 100 ? 8.912 7.411 -4.184 1.00 90.06 100 LEU A N 1
ATOM 714 C CA . LEU A 1 100 ? 8.731 7.478 -2.735 1.00 90.06 100 LEU A CA 1
ATOM 715 C C . LEU A 1 100 ? 8.653 8.924 -2.218 1.00 90.06 100 LEU A C 1
ATOM 717 O O . LEU A 1 100 ? 7.823 9.233 -1.362 1.00 90.06 100 LEU A O 1
ATOM 721 N N . ALA A 1 101 ? 9.466 9.831 -2.763 1.00 91.81 101 ALA A N 1
ATOM 722 C CA . ALA A 1 101 ? 9.373 11.253 -2.445 1.00 91.81 101 ALA A CA 1
ATOM 723 C C . ALA A 1 101 ? 8.013 11.830 -2.877 1.00 91.81 101 ALA A C 1
ATOM 725 O O . ALA A 1 101 ? 7.349 12.517 -2.096 1.00 91.81 101 ALA A O 1
ATOM 726 N N . SER A 1 102 ? 7.560 11.500 -4.090 1.00 91.44 102 SER A N 1
ATOM 727 C CA . SER A 1 102 ? 6.265 11.949 -4.612 1.00 91.44 102 SER A CA 1
ATOM 728 C C . SER A 1 102 ? 5.089 11.415 -3.791 1.00 91.44 102 SER A C 1
ATOM 730 O O . SER A 1 102 ? 4.162 12.169 -3.503 1.00 91.44 102 SER A O 1
ATOM 732 N N . TRP A 1 103 ? 5.159 10.158 -3.335 1.00 92.06 103 TRP A N 1
ATOM 733 C CA . TRP A 1 103 ? 4.174 9.540 -2.448 1.00 92.06 103 TRP A CA 1
ATOM 734 C C . TRP A 1 103 ? 3.984 10.350 -1.171 1.00 92.06 103 TRP A C 1
ATOM 736 O O . TRP A 1 103 ? 2.854 10.658 -0.779 1.00 92.06 103 TRP A O 1
ATOM 746 N N . PHE A 1 104 ? 5.098 10.690 -0.525 1.00 90.12 104 PHE A N 1
ATOM 747 C CA . PHE A 1 104 ? 5.096 11.390 0.748 1.00 90.12 104 PHE A CA 1
ATOM 748 C C . PHE A 1 104 ? 4.535 12.807 0.591 1.00 90.12 104 PHE A C 1
ATOM 750 O O . PHE A 1 104 ? 3.629 13.206 1.325 1.00 90.12 104 PHE A O 1
ATOM 757 N N . ILE A 1 105 ? 4.998 13.540 -0.426 1.00 91.88 105 ILE A N 1
ATOM 758 C CA . ILE A 1 105 ? 4.524 14.898 -0.727 1.00 91.88 105 ILE A CA 1
ATOM 759 C C . ILE A 1 105 ? 3.030 14.889 -1.079 1.00 91.88 105 ILE A C 1
ATOM 761 O O . ILE A 1 105 ? 2.267 15.702 -0.549 1.00 91.88 105 ILE A O 1
ATOM 765 N N . ALA A 1 106 ? 2.592 13.962 -1.933 1.00 90.38 106 ALA A N 1
ATOM 766 C CA . ALA A 1 106 ? 1.194 13.840 -2.331 1.00 90.38 106 ALA A CA 1
ATOM 767 C C . ALA A 1 106 ? 0.298 13.496 -1.135 1.00 90.38 106 ALA A C 1
ATOM 769 O O . ALA A 1 106 ? -0.703 14.174 -0.914 1.00 90.38 106 ALA A O 1
ATOM 770 N N . SER A 1 107 ? 0.686 12.514 -0.316 1.00 87.69 107 SER A N 1
ATOM 771 C CA . SER A 1 107 ? -0.081 12.113 0.872 1.00 87.69 107 SER A CA 1
ATOM 772 C C . SER A 1 107 ? -0.254 13.277 1.853 1.00 87.69 107 SER A C 1
ATOM 774 O O . SER A 1 107 ? -1.363 13.524 2.328 1.00 87.69 107 SER A O 1
ATOM 776 N N . LEU A 1 108 ? 0.811 14.047 2.109 1.00 87.81 108 LEU A N 1
ATOM 777 C CA . LEU A 1 108 ? 0.750 15.233 2.972 1.00 87.81 108 LEU A CA 1
ATOM 778 C C . LEU A 1 108 ? -0.124 16.344 2.385 1.00 87.81 108 LEU A C 1
ATOM 780 O O . LEU A 1 108 ? -0.856 17.009 3.117 1.00 87.81 108 LEU A O 1
ATOM 784 N N . THR A 1 109 ? -0.046 16.552 1.073 1.00 89.00 109 THR A N 1
ATOM 785 C CA . THR A 1 109 ? -0.829 17.579 0.377 1.00 89.00 109 THR A CA 1
ATOM 786 C C . THR A 1 109 ? -2.317 17.247 0.428 1.00 89.00 109 THR A C 1
ATOM 788 O O . THR A 1 109 ? -3.120 18.094 0.813 1.00 89.00 109 THR A O 1
ATOM 791 N N . ILE A 1 110 ? -2.680 15.996 0.131 1.00 87.56 110 ILE A N 1
ATOM 792 C CA . ILE A 1 110 ? -4.058 15.495 0.206 1.00 87.56 110 ILE A CA 1
ATOM 793 C C . ILE A 1 110 ? -4.580 15.611 1.641 1.00 87.56 110 ILE A C 1
ATOM 795 O O . ILE A 1 110 ? -5.656 16.168 1.853 1.00 87.56 110 ILE A O 1
ATOM 799 N N . TYR A 1 111 ? -3.803 15.171 2.635 1.00 85.31 111 TYR A N 1
ATOM 800 C CA . TYR A 1 111 ? -4.192 15.301 4.038 1.00 85.31 111 TYR A CA 1
ATOM 801 C C . TYR A 1 111 ? -4.474 16.760 4.425 1.00 85.31 111 TYR A C 1
ATOM 803 O O . TYR A 1 111 ? -5.507 17.042 5.022 1.00 85.31 111 TYR A O 1
ATOM 811 N N . LYS A 1 112 ? -3.605 17.705 4.044 1.00 85.44 112 LYS A N 1
ATOM 812 C CA . LYS A 1 112 ? -3.799 19.135 4.345 1.00 85.44 112 LYS A CA 1
ATOM 813 C C . LYS A 1 112 ? -5.029 19.738 3.664 1.00 85.44 112 LYS A C 1
ATOM 815 O O . LYS A 1 112 ? -5.670 20.601 4.253 1.00 85.44 112 LYS A O 1
ATOM 820 N N . ILE A 1 113 ? -5.346 19.310 2.443 1.00 86.19 113 ILE A N 1
ATOM 821 C CA . ILE A 1 113 ? -6.518 19.797 1.700 1.00 86.19 113 ILE A CA 1
ATOM 822 C C . ILE A 1 113 ? -7.813 19.314 2.359 1.00 86.19 113 ILE A C 1
ATOM 824 O O . ILE A 1 113 ? -8.737 20.102 2.539 1.00 86.19 113 ILE A O 1
ATOM 828 N N . PHE A 1 114 ? -7.876 18.034 2.732 1.00 78.81 114 PHE A N 1
ATOM 829 C CA . PHE A 1 114 ? -9.090 17.427 3.286 1.00 78.81 114 PHE A CA 1
ATOM 830 C C . PHE A 1 114 ? -9.253 17.615 4.796 1.00 78.81 114 PHE A C 1
ATOM 832 O O . PHE A 1 114 ? -10.368 17.525 5.300 1.00 78.81 114 PHE A O 1
ATOM 839 N N . ASN A 1 115 ? -8.164 17.870 5.520 1.00 70.69 115 ASN A N 1
ATOM 840 C CA . ASN A 1 115 ? -8.162 18.116 6.960 1.00 70.69 115 ASN A CA 1
ATOM 841 C C . ASN A 1 115 ? -7.804 19.577 7.268 1.00 70.69 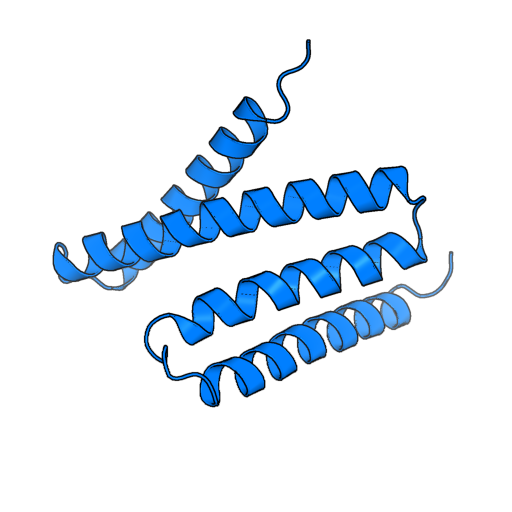115 ASN A C 1
ATOM 843 O O . ASN A 1 115 ? -7.029 19.860 8.188 1.00 70.69 115 ASN A O 1
ATOM 847 N N . LYS A 1 116 ? -8.330 20.503 6.459 1.00 45.34 116 LYS A N 1
ATOM 848 C CA . LYS A 1 116 ? -8.240 21.936 6.722 1.00 45.34 116 LYS A CA 1
ATOM 849 C C . LYS A 1 116 ? -8.961 22.221 8.052 1.00 45.34 116 LYS A C 1
ATOM 851 O O . LYS A 1 116 ? -10.113 21.817 8.180 1.00 45.34 116 LYS A O 1
ATOM 856 N N . PRO A 1 117 ? -8.300 22.830 9.051 1.00 47.84 117 PRO A N 1
ATOM 857 C CA . PRO A 1 117 ? -9.007 23.345 10.212 1.00 47.84 117 PRO A CA 1
ATOM 858 C C . PRO A 1 117 ? -9.865 24.517 9.728 1.00 47.84 117 PRO A C 1
ATOM 860 O O . PRO A 1 117 ? -9.322 25.457 9.139 1.00 47.84 117 PRO A O 1
ATOM 863 N N . ASP A 1 118 ? -11.181 24.400 9.887 1.00 43.78 118 ASP A N 1
ATOM 864 C CA . ASP A 1 118 ? -12.091 25.544 9.797 1.00 43.78 118 ASP A CA 1
ATOM 865 C C . ASP A 1 118 ? -11.744 26.574 10.883 1.00 43.78 118 ASP A C 1
ATOM 867 O O . ASP A 1 118 ? -11.462 26.150 12.033 1.00 43.78 118 ASP A O 1
#